Protein AF-A0A973YNR1-F1 (afdb_monomer_lite)

pLDDT: mean 83.26, std 12.43, range [50.66, 95.62]

Sequence (81 aa):
EVVAAEAAPLDGQAVRLAVHHFGNPAEAESLAARLAAALPACPPAQISSLPAVLAAHAGLGVLAVIVGKRPGPAGPAGLST

Secondary structure (DSSP, 8-state):
-HHHHHTPPPTTEEEEEEEEESS-HHHHHHHHHHHHHH-TTSPPPEEEEPPHHHHHHH-TT-EEEEEEEEEPPPP------

Radius of gyration: 16.13 Å; chains: 1; bounding box: 35×27×51 Å

Structure (mmCIF, N/CA/C/O backbone):
data_AF-A0A973YNR1-F1
#
_entry.id   AF-A0A973YNR1-F1
#
loop_
_atom_site.group_PDB
_atom_site.id
_atom_site.type_symbol
_atom_site.label_atom_id
_atom_site.label_alt_id
_atom_site.label_comp_id
_atom_site.label_asym_id
_atom_site.label_entity_id
_atom_site.label_seq_id
_atom_site.pdbx_PDB_ins_code
_atom_site.Cartn_x
_atom_site.Cartn_y
_atom_site.Cartn_z
_atom_site.occupancy
_atom_site.B_iso_or_equiv
_atom_site.auth_seq_id
_atom_site.auth_comp_id
_atom_site.auth_asym_id
_atom_site.auth_atom_id
_atom_site.pdbx_PDB_model_num
ATOM 1 N N . GLU A 1 1 ? -5.257 -8.040 3.309 1.00 60.53 1 GLU A N 1
ATOM 2 C CA . GLU A 1 1 ? -3.774 -8.081 3.271 1.00 60.53 1 GLU A CA 1
ATOM 3 C C . GLU A 1 1 ? -3.222 -7.911 4.686 1.00 60.53 1 GLU A C 1
ATOM 5 O O . GLU A 1 1 ? -3.884 -7.255 5.483 1.00 60.53 1 GLU A O 1
ATOM 10 N N . VAL A 1 2 ? -2.047 -8.475 5.007 1.00 73.88 2 VAL A N 1
ATOM 11 C CA . VAL A 1 2 ? -1.409 -8.377 6.346 1.00 73.88 2 VAL A CA 1
ATOM 12 C C . VAL A 1 2 ? -1.264 -6.921 6.803 1.00 73.88 2 VAL A C 1
ATOM 14 O O . VAL A 1 2 ? -1.542 -6.600 7.952 1.00 73.88 2 VAL A O 1
ATOM 17 N N . VAL A 1 3 ? -0.943 -6.017 5.873 1.00 79.06 3 VAL A N 1
ATOM 18 C CA . VAL A 1 3 ? -0.853 -4.571 6.129 1.00 79.06 3 VAL A CA 1
ATOM 19 C C . VAL A 1 3 ? -2.158 -3.997 6.680 1.00 79.06 3 VAL A C 1
ATOM 21 O O . VAL A 1 3 ? -2.116 -3.183 7.591 1.00 79.06 3 VAL A O 1
ATOM 24 N N . ALA A 1 4 ? -3.316 -4.414 6.161 1.00 76.56 4 ALA A N 1
ATOM 25 C CA . ALA A 1 4 ? -4.604 -3.890 6.612 1.00 76.56 4 ALA A CA 1
ATOM 26 C C . ALA A 1 4 ? -4.939 -4.339 8.041 1.00 76.56 4 ALA A C 1
ATOM 28 O O . ALA A 1 4 ? -5.508 -3.566 8.804 1.00 76.56 4 ALA A O 1
ATOM 29 N N . ALA A 1 5 ? -4.542 -5.558 8.415 1.00 76.06 5 ALA A N 1
ATOM 30 C CA . ALA A 1 5 ? -4.685 -6.041 9.784 1.00 76.06 5 ALA A CA 1
ATOM 31 C C . ALA A 1 5 ? -3.766 -5.266 10.743 1.00 76.06 5 ALA A C 1
ATOM 33 O O . ALA A 1 5 ? -4.209 -4.811 11.792 1.00 76.06 5 ALA A O 1
ATOM 34 N N . GLU A 1 6 ? -2.511 -5.037 10.350 1.00 78.50 6 GLU A N 1
ATOM 35 C CA . GLU A 1 6 ? -1.557 -4.253 11.140 1.00 78.50 6 GLU A CA 1
ATOM 36 C C . GLU A 1 6 ? -1.947 -2.777 11.249 1.00 78.50 6 GLU A C 1
ATOM 38 O O . GLU A 1 6 ? -1.738 -2.155 12.287 1.00 78.50 6 GLU A O 1
ATOM 43 N N . ALA A 1 7 ? -2.510 -2.195 10.196 1.00 78.31 7 ALA A N 1
ATOM 44 C CA . ALA A 1 7 ? -2.875 -0.785 10.135 1.00 78.31 7 ALA A CA 1
ATOM 45 C C . ALA A 1 7 ? -4.293 -0.489 10.644 1.00 78.31 7 ALA A C 1
ATOM 47 O O . ALA A 1 7 ? -4.696 0.674 10.634 1.00 78.31 7 ALA A O 1
ATOM 48 N N . ALA A 1 8 ? -5.035 -1.504 11.097 1.00 79.00 8 ALA A N 1
ATOM 49 C CA . ALA A 1 8 ? -6.336 -1.307 11.717 1.00 79.00 8 ALA A CA 1
ATOM 50 C C . ALA A 1 8 ? -6.187 -0.341 12.912 1.00 79.00 8 ALA A C 1
ATOM 52 O O . ALA A 1 8 ? -5.414 -0.623 13.837 1.00 79.00 8 ALA A O 1
ATOM 53 N N . PRO A 1 9 ? -6.857 0.826 12.889 1.00 68.38 9 PRO A N 1
ATOM 54 C CA . PRO A 1 9 ? -6.744 1.785 13.973 1.00 68.38 9 PRO A CA 1
ATOM 55 C C . PRO A 1 9 ? -7.341 1.190 15.249 1.00 68.38 9 PRO A C 1
ATOM 57 O O . PRO A 1 9 ? -8.488 0.749 15.268 1.00 68.38 9 PRO A O 1
ATOM 60 N N . LEU A 1 10 ? -6.536 1.178 16.308 1.00 72.62 10 LEU A N 1
ATOM 61 C CA . LEU A 1 10 ? -7.005 0.964 17.673 1.00 72.62 10 LEU A CA 1
ATOM 62 C C . LEU A 1 10 ? -7.522 2.298 18.220 1.00 72.62 10 LEU A C 1
ATOM 64 O O . LEU A 1 10 ? -7.028 3.361 17.824 1.00 72.62 10 LEU A O 1
ATOM 68 N N . ASP A 1 11 ? -8.486 2.251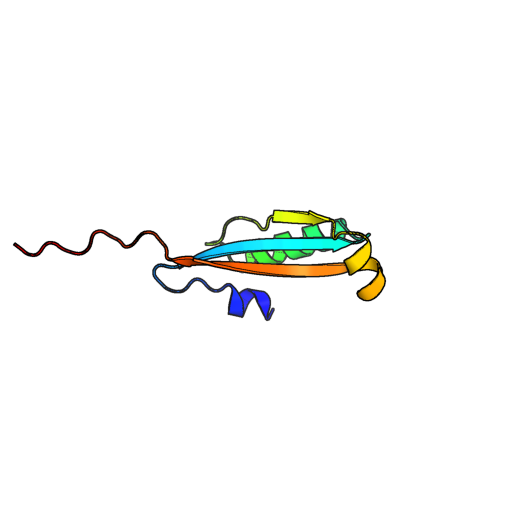 19.138 1.00 75.94 11 ASP A N 1
ATOM 69 C CA . ASP A 1 11 ? -9.039 3.455 19.758 1.00 75.94 11 ASP A CA 1
ATOM 70 C C . ASP A 1 11 ? -7.927 4.349 20.325 1.00 75.94 11 ASP A C 1
ATOM 72 O O . ASP A 1 11 ? -7.022 3.902 21.035 1.00 75.94 11 ASP A O 1
ATOM 76 N N . GLY A 1 12 ? -7.966 5.633 19.961 1.00 73.50 12 GLY A N 1
ATOM 77 C CA . GLY A 1 12 ? -6.955 6.600 20.382 1.00 73.50 12 GLY A CA 1
ATOM 78 C C . GLY A 1 12 ? -5.580 6.426 19.724 1.00 73.50 12 GLY A C 1
ATOM 79 O O . GLY A 1 12 ? -4.600 6.907 20.284 1.00 73.50 12 GLY A O 1
ATOM 80 N N . GLN A 1 13 ? -5.462 5.773 18.560 1.00 82.38 13 GLN A N 1
ATOM 81 C CA . GLN A 1 13 ? -4.226 5.710 17.763 1.00 82.38 13 GLN A C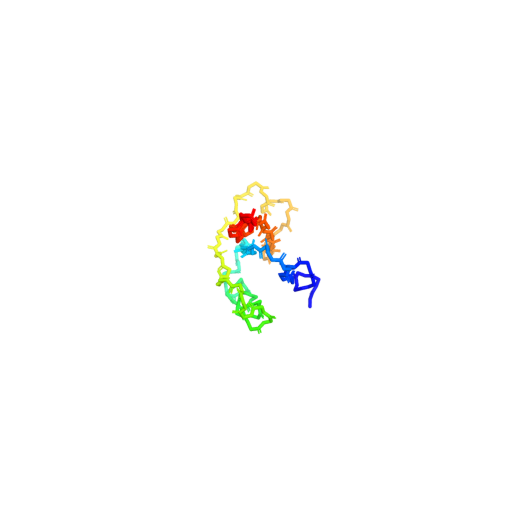A 1
ATOM 82 C C . GLN A 1 13 ? -4.441 6.264 16.348 1.00 82.38 13 GLN A C 1
ATOM 84 O O . GLN A 1 13 ? -5.339 5.853 15.619 1.00 82.38 13 GLN A O 1
ATOM 89 N N . ALA A 1 14 ? -3.570 7.179 15.928 1.00 85.50 14 ALA A N 1
ATOM 90 C CA . ALA A 1 14 ? -3.485 7.651 14.556 1.00 85.50 14 ALA A CA 1
ATOM 91 C C . A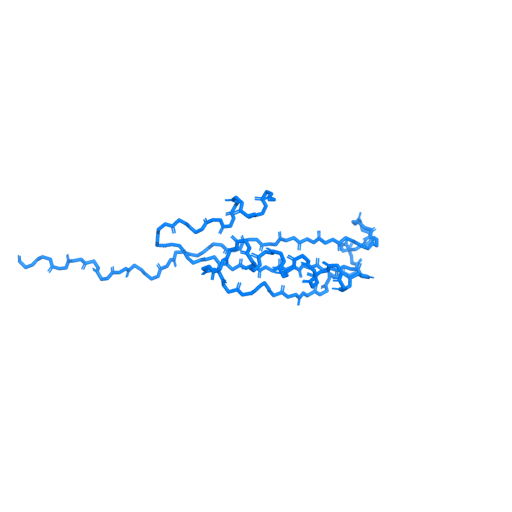LA A 1 14 ? -2.505 6.780 13.758 1.00 85.50 14 ALA A C 1
ATOM 93 O O . ALA A 1 14 ? -1.342 6.624 14.136 1.00 85.50 14 ALA A O 1
ATOM 94 N N . VAL A 1 15 ? -2.960 6.266 12.617 1.00 90.75 15 VAL A N 1
ATOM 95 C CA . VAL A 1 15 ? -2.138 5.462 11.702 1.00 90.75 15 VAL A CA 1
ATOM 96 C C . VAL A 1 15 ? -1.727 6.299 10.483 1.00 90.75 15 VAL A C 1
ATOM 98 O O . VAL A 1 15 ? -2.466 7.173 10.014 1.00 90.75 15 VAL A O 1
ATOM 101 N N . ARG A 1 16 ? -0.503 6.086 9.998 1.00 91.81 16 ARG A N 1
ATOM 102 C CA . ARG A 1 16 ? 0.067 6.662 8.773 1.00 91.81 16 ARG A CA 1
ATOM 103 C C . ARG A 1 16 ? 0.736 5.560 7.965 1.00 91.81 16 ARG A C 1
ATOM 105 O O . ARG A 1 16 ? 1.407 4.704 8.534 1.00 91.81 16 ARG A O 1
ATOM 112 N N . LEU A 1 17 ? 0.569 5.614 6.650 1.00 93.88 17 LEU A N 1
ATOM 113 C CA . LEU A 1 17 ? 1.126 4.634 5.728 1.00 93.88 17 LEU A CA 1
ATOM 114 C C . LEU A 1 17 ? 2.111 5.301 4.772 1.00 93.88 17 LEU A C 1
ATOM 116 O O . LEU A 1 17 ? 1.875 6.422 4.316 1.00 93.88 17 LEU A O 1
ATOM 120 N N . ALA A 1 18 ? 3.180 4.585 4.439 1.00 94.75 18 ALA A N 1
ATOM 121 C CA . ALA A 1 18 ? 4.042 4.907 3.311 1.00 94.75 18 ALA A CA 1
ATOM 122 C C . ALA A 1 18 ? 4.252 3.661 2.444 1.00 94.75 18 ALA A C 1
ATOM 124 O O . ALA A 1 18 ? 4.465 2.572 2.973 1.00 94.75 18 ALA A O 1
ATOM 125 N N . VAL A 1 19 ? 4.175 3.825 1.125 1.00 95.44 19 VAL A N 1
ATOM 126 C CA . VAL A 1 19 ? 4.478 2.802 0.123 1.00 95.44 19 VAL A CA 1
ATOM 127 C C . VAL A 1 19 ? 5.753 3.222 -0.585 1.00 95.44 19 VAL A C 1
ATOM 129 O O . VAL A 1 19 ? 5.785 4.245 -1.266 1.00 95.44 19 VAL A O 1
ATOM 132 N N . HIS A 1 20 ? 6.815 2.445 -0.426 1.00 93.94 20 HIS A N 1
ATOM 133 C CA . HIS A 1 20 ? 8.046 2.673 -1.160 1.00 93.94 20 HIS A CA 1
ATOM 134 C C . HIS A 1 20 ? 8.150 1.706 -2.335 1.00 93.94 20 HIS A C 1
ATOM 136 O O . HIS A 1 20 ? 7.842 0.525 -2.185 1.00 93.94 20 HIS A O 1
ATOM 142 N N . HIS A 1 21 ? 8.605 2.187 -3.488 1.00 92.81 21 HIS A N 1
ATOM 143 C CA . HIS A 1 21 ? 8.731 1.376 -4.698 1.00 92.81 21 HIS A CA 1
ATOM 144 C C . HIS A 1 21 ? 10.105 1.512 -5.342 1.00 92.81 21 HIS A C 1
ATOM 146 O O . HIS A 1 21 ? 10.788 2.519 -5.172 1.00 92.81 21 HIS A O 1
ATOM 152 N N . PHE A 1 22 ? 10.499 0.524 -6.144 1.00 92.19 22 PHE A N 1
ATOM 153 C CA . PHE A 1 22 ? 11.657 0.658 -7.023 1.00 92.19 22 PHE A CA 1
ATOM 154 C C . PHE A 1 22 ? 11.350 0.138 -8.424 1.00 92.19 22 PHE A C 1
ATOM 156 O O . PHE A 1 22 ? 11.029 -1.034 -8.609 1.00 92.19 22 PHE A O 1
ATOM 163 N N . GLY A 1 23 ? 11.428 1.018 -9.423 1.00 87.12 23 GLY A N 1
ATOM 164 C CA . GLY A 1 23 ? 11.191 0.665 -10.828 1.00 87.12 23 GLY A CA 1
ATOM 165 C C . GLY A 1 23 ? 9.740 0.320 -11.195 1.00 87.12 23 GLY A C 1
ATOM 166 O O . GLY A 1 23 ? 9.487 0.030 -12.357 1.00 87.12 23 GLY A O 1
ATOM 167 N N . ASN A 1 24 ? 8.790 0.370 -10.250 1.00 88.75 24 ASN A N 1
ATOM 168 C CA . ASN A 1 24 ? 7.377 0.071 -10.507 1.00 88.75 24 ASN A CA 1
ATOM 169 C C . ASN A 1 24 ? 6.412 1.047 -9.790 1.00 88.75 24 ASN A C 1
ATOM 171 O O . ASN A 1 24 ? 5.793 0.680 -8.791 1.00 88.75 24 ASN A O 1
ATOM 175 N N . PRO A 1 25 ? 6.311 2.310 -10.252 1.00 90.38 25 PRO A N 1
ATOM 176 C CA . PRO A 1 25 ? 5.429 3.309 -9.640 1.00 90.38 25 PRO A CA 1
ATOM 177 C C . PRO A 1 25 ? 3.938 2.974 -9.799 1.00 90.38 25 PRO A C 1
ATOM 179 O O . PRO A 1 25 ? 3.165 3.194 -8.873 1.00 90.38 25 PRO A O 1
ATOM 182 N N . ALA A 1 26 ? 3.534 2.381 -10.927 1.00 93.56 26 ALA A N 1
ATOM 183 C CA . ALA A 1 26 ? 2.132 2.055 -11.193 1.00 93.56 26 ALA A CA 1
ATOM 184 C C . ALA A 1 26 ? 1.575 1.019 -10.202 1.00 93.56 26 ALA A C 1
ATOM 186 O O . ALA A 1 26 ? 0.469 1.175 -9.685 1.00 93.56 26 ALA A O 1
ATOM 187 N N . GLU A 1 27 ? 2.353 -0.019 -9.878 1.00 92.88 27 GLU A N 1
ATOM 188 C CA . GLU A 1 27 ? 1.936 -0.990 -8.861 1.00 92.88 27 GLU A CA 1
ATOM 189 C C . GLU A 1 27 ? 1.912 -0.363 -7.457 1.00 92.88 27 GLU A C 1
ATOM 191 O O . GLU A 1 27 ? 1.062 -0.713 -6.640 1.00 92.88 27 GLU A O 1
ATOM 196 N N . ALA A 1 28 ? 2.787 0.611 -7.180 1.00 94.31 28 ALA A N 1
ATOM 197 C CA . ALA A 1 28 ? 2.781 1.349 -5.917 1.00 94.31 28 ALA A CA 1
ATOM 198 C C . ALA A 1 28 ? 1.492 2.167 -5.737 1.00 94.31 28 ALA A C 1
ATOM 200 O O . ALA A 1 28 ? 0.889 2.144 -4.664 1.00 94.31 28 ALA A O 1
ATOM 201 N N . GLU A 1 29 ? 1.044 2.843 -6.797 1.00 95.56 29 GLU A N 1
ATOM 202 C CA . GLU A 1 29 ? -0.225 3.579 -6.828 1.00 95.56 29 GLU A CA 1
ATOM 203 C C . GLU A 1 29 ? -1.427 2.641 -6.681 1.00 95.56 29 GLU A C 1
ATOM 205 O O . GLU A 1 29 ? -2.319 2.900 -5.871 1.00 95.56 29 GLU A O 1
ATOM 210 N N . SER A 1 30 ? -1.423 1.511 -7.397 1.00 95.31 30 SER A N 1
ATOM 211 C CA . SER A 1 30 ? -2.452 0.470 -7.279 1.00 95.31 30 SER A CA 1
ATOM 212 C C . SER A 1 30 ? -2.559 -0.051 -5.842 1.00 95.31 30 SER A C 1
ATOM 214 O O . SER A 1 30 ? -3.649 -0.094 -5.264 1.00 95.31 30 SER A O 1
ATOM 216 N N . LEU A 1 31 ? -1.425 -0.378 -5.216 1.00 94.06 31 LEU A N 1
ATOM 217 C CA . LEU A 1 31 ? -1.377 -0.820 -3.825 1.00 94.06 31 LEU A CA 1
ATOM 218 C C . LEU A 1 31 ? -1.866 0.269 -2.861 1.00 94.06 31 LEU A C 1
ATOM 220 O O . LEU A 1 31 ? -2.659 -0.020 -1.966 1.00 94.06 31 LEU A O 1
ATOM 224 N N . ALA A 1 32 ? -1.446 1.522 -3.050 1.00 94.50 32 ALA A N 1
ATOM 225 C CA . ALA A 1 32 ? -1.906 2.642 -2.234 1.00 94.50 32 ALA A CA 1
ATOM 226 C C . ALA A 1 32 ? -3.429 2.840 -2.335 1.00 94.50 32 ALA A C 1
ATOM 228 O O . ALA A 1 32 ? -4.082 3.062 -1.314 1.00 94.50 32 ALA A O 1
ATOM 229 N N . ALA A 1 33 ? -4.011 2.690 -3.529 1.00 95.00 33 ALA A N 1
ATOM 230 C CA . ALA A 1 33 ? -5.455 2.762 -3.738 1.00 95.00 33 ALA A CA 1
ATOM 231 C C . ALA A 1 33 ? -6.201 1.622 -3.024 1.00 95.00 33 ALA A C 1
ATOM 233 O O . ALA A 1 33 ? -7.204 1.870 -2.350 1.00 95.00 33 ALA A O 1
ATOM 234 N N . ARG A 1 34 ? -5.689 0.382 -3.095 1.00 94.62 34 ARG A N 1
ATOM 235 C CA . ARG A 1 34 ? -6.257 -0.757 -2.348 1.00 94.62 34 ARG A CA 1
ATOM 236 C C . ARG A 1 34 ? -6.211 -0.526 -0.837 1.00 94.62 34 ARG A C 1
ATOM 238 O O . ARG A 1 34 ? -7.194 -0.797 -0.150 1.00 94.62 34 ARG A O 1
ATOM 245 N N . LEU A 1 35 ? -5.104 0.010 -0.321 1.00 92.94 35 LEU A N 1
ATOM 246 C CA . LEU A 1 35 ? -4.959 0.332 1.102 1.00 92.94 35 LEU A CA 1
ATOM 247 C C . LEU A 1 35 ? -5.909 1.452 1.539 1.00 92.94 35 LEU A C 1
ATOM 249 O O . LEU A 1 35 ? -6.525 1.330 2.593 1.00 92.94 35 LEU A O 1
ATOM 253 N N . ALA A 1 36 ? -6.081 2.499 0.729 1.00 92.25 36 ALA A N 1
ATOM 254 C CA . ALA A 1 36 ? -7.031 3.574 1.010 1.00 92.25 36 ALA A CA 1
ATOM 255 C C . ALA A 1 36 ? -8.482 3.064 1.057 1.00 92.25 36 ALA A C 1
ATOM 257 O O . ALA A 1 36 ? -9.244 3.455 1.938 1.00 92.25 36 ALA A O 1
ATOM 258 N N . ALA A 1 37 ? -8.851 2.146 0.157 1.00 92.56 37 ALA A N 1
ATOM 259 C CA . ALA A 1 37 ? -10.168 1.512 0.165 1.00 92.56 37 ALA A CA 1
ATOM 260 C C . ALA A 1 37 ? -10.376 0.602 1.390 1.00 92.56 37 ALA A C 1
ATOM 262 O O . ALA A 1 37 ? -11.463 0.572 1.963 1.00 92.56 37 ALA A O 1
ATOM 263 N N . ALA A 1 38 ? -9.337 -0.128 1.809 1.00 90.56 38 ALA A N 1
ATOM 264 C CA . ALA A 1 38 ? -9.398 -1.016 2.968 1.00 90.56 38 ALA A CA 1
ATOM 265 C C . ALA A 1 38 ? -9.370 -0.269 4.316 1.00 90.56 38 ALA A C 1
ATOM 267 O O . ALA A 1 38 ? -9.866 -0.790 5.313 1.00 90.56 38 ALA A O 1
ATOM 268 N N . LEU A 1 39 ? -8.777 0.928 4.362 1.00 89.06 39 LEU A N 1
ATOM 269 C CA . LEU A 1 39 ? -8.534 1.702 5.583 1.00 89.06 39 LEU A CA 1
ATOM 270 C C . LEU A 1 39 ? -9.015 3.155 5.424 1.00 89.06 39 LEU A C 1
ATOM 272 O O . LEU A 1 39 ? -8.206 4.082 5.493 1.00 89.06 39 LEU A O 1
ATOM 276 N N . PRO A 1 40 ? -10.329 3.392 5.269 1.00 87.81 40 PRO A N 1
ATOM 277 C CA . PRO A 1 40 ? -10.867 4.726 4.979 1.00 87.81 40 PRO A CA 1
ATOM 278 C C . PRO A 1 40 ? -10.654 5.743 6.113 1.00 87.81 40 PRO A C 1
ATOM 280 O O . PRO A 1 40 ? -10.705 6.947 5.883 1.00 87.81 40 PRO A O 1
ATOM 283 N N . ALA A 1 41 ? -10.407 5.276 7.342 1.00 86.25 41 ALA A N 1
ATOM 284 C CA . ALA A 1 41 ? -10.098 6.127 8.494 1.00 86.25 41 ALA A CA 1
ATOM 285 C C . ALA A 1 41 ? -8.633 6.612 8.520 1.00 86.25 41 ALA A C 1
ATOM 287 O O . ALA A 1 41 ?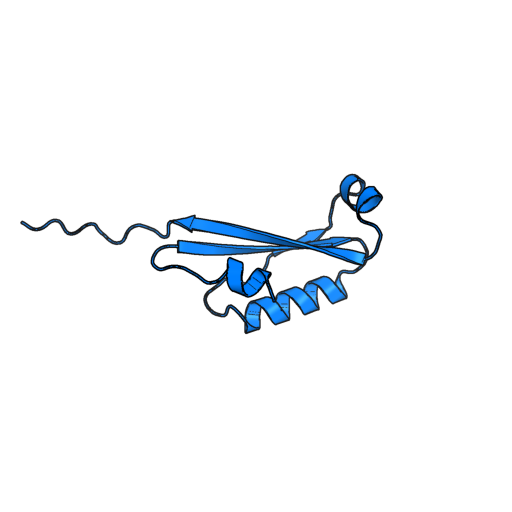 -8.282 7.499 9.300 1.00 86.25 41 ALA A O 1
ATOM 288 N N . CYS A 1 42 ? -7.765 6.024 7.694 1.00 88.00 42 CYS A N 1
ATOM 289 C CA . CYS A 1 42 ? -6.372 6.429 7.563 1.00 88.00 42 CYS A CA 1
ATOM 290 C C . CYS A 1 42 ? -6.231 7.436 6.415 1.00 88.00 42 CYS A C 1
ATOM 292 O O . CYS A 1 42 ? -6.913 7.314 5.399 1.00 88.00 42 CYS A O 1
ATOM 294 N N . PRO A 1 43 ? -5.321 8.419 6.517 1.00 89.81 43 PRO A N 1
ATOM 295 C CA . PRO A 1 43 ? -4.991 9.234 5.359 1.00 89.81 43 PRO A CA 1
ATOM 296 C C . PRO A 1 43 ? -4.339 8.372 4.263 1.00 89.81 43 PRO A C 1
ATOM 298 O O . PRO A 1 43 ? -3.720 7.350 4.583 1.00 89.81 43 PRO A O 1
ATOM 301 N N . PRO A 1 44 ? -4.418 8.805 2.990 1.00 89.94 44 PRO A N 1
ATOM 302 C CA . PRO A 1 44 ? -3.779 8.113 1.878 1.00 89.94 44 PRO A CA 1
ATOM 303 C C . PRO A 1 44 ? -2.292 7.856 2.133 1.00 89.94 44 PRO A C 1
ATOM 305 O O . PRO A 1 44 ? -1.598 8.683 2.734 1.00 89.94 44 PRO A O 1
ATOM 308 N N . ALA A 1 45 ? -1.802 6.708 1.666 1.00 94.50 45 ALA A N 1
ATOM 309 C CA . ALA A 1 45 ? -0.405 6.343 1.840 1.00 94.50 45 ALA A CA 1
ATOM 310 C C . ALA A 1 45 ? 0.518 7.286 1.055 1.00 94.50 45 ALA A C 1
ATOM 312 O O . ALA A 1 45 ? 0.250 7.627 -0.096 1.00 94.50 45 ALA A O 1
ATOM 313 N N . GLN A 1 46 ? 1.630 7.682 1.671 1.00 95.25 46 GLN A N 1
ATOM 314 C CA . GLN A 1 46 ? 2.667 8.452 0.991 1.00 95.25 46 GLN A CA 1
ATOM 315 C C . GLN A 1 46 ? 3.476 7.532 0.083 1.00 95.25 46 GLN A C 1
ATOM 317 O O . GLN A 1 46 ? 4.017 6.535 0.553 1.00 95.25 46 GLN A O 1
ATOM 322 N N . ILE A 1 47 ? 3.582 7.867 -1.200 1.00 95.62 47 ILE A N 1
ATOM 323 C CA . ILE A 1 47 ? 4.373 7.086 -2.152 1.00 95.62 47 ILE A CA 1
ATOM 324 C C . ILE A 1 47 ? 5.760 7.713 -2.282 1.00 95.62 47 ILE A C 1
ATOM 326 O O . ILE A 1 47 ? 5.880 8.924 -2.468 1.00 95.62 47 ILE A O 1
ATOM 330 N N . SER A 1 48 ? 6.811 6.904 -2.182 1.00 93.75 48 SER A N 1
ATOM 331 C CA . SER A 1 48 ? 8.183 7.366 -2.402 1.00 93.75 48 SER A CA 1
ATOM 332 C C . SER A 1 48 ? 9.048 6.302 -3.082 1.00 93.75 48 SER A C 1
ATOM 334 O O . SER A 1 48 ? 8.725 5.115 -3.094 1.00 93.75 48 SER A O 1
ATOM 336 N N . SER A 1 49 ? 10.159 6.724 -3.684 1.00 89.81 49 SER A N 1
ATOM 337 C CA . SER A 1 49 ? 11.109 5.794 -4.298 1.00 89.81 49 SER A CA 1
ATOM 338 C C . SER A 1 49 ? 12.077 5.231 -3.254 1.00 89.81 49 SER A C 1
ATOM 340 O O . SER A 1 49 ? 12.565 5.962 -2.388 1.00 89.81 49 SER A O 1
ATOM 342 N N . LEU A 1 50 ? 12.401 3.941 -3.355 1.00 86.62 50 LEU A N 1
ATOM 343 C CA . LEU A 1 50 ? 13.441 3.308 -2.546 1.00 86.62 50 LEU A CA 1
ATOM 344 C C . LEU A 1 50 ? 14.838 3.780 -2.982 1.00 86.62 50 LEU A C 1
ATOM 346 O O . LEU A 1 50 ? 15.141 3.805 -4.179 1.00 86.62 50 LEU A O 1
ATOM 350 N N . PRO A 1 51 ? 15.741 4.070 -2.028 1.00 81.81 51 PRO A N 1
ATOM 351 C CA . PRO A 1 51 ? 17.150 4.280 -2.327 1.00 81.81 51 PRO A CA 1
ATOM 352 C C . PRO A 1 51 ? 17.769 3.075 -3.046 1.00 81.81 51 PRO A C 1
ATOM 354 O O . PRO A 1 51 ? 17.485 1.921 -2.711 1.00 81.81 51 PRO A O 1
ATOM 357 N N . ALA A 1 52 ? 18.692 3.349 -3.972 1.00 79.88 52 ALA A N 1
ATOM 358 C CA . ALA A 1 52 ? 19.325 2.340 -4.826 1.00 79.88 52 ALA A CA 1
ATOM 359 C C . ALA A 1 52 ? 19.986 1.182 -4.050 1.00 79.88 52 ALA A C 1
ATOM 361 O O . ALA A 1 52 ? 20.004 0.052 -4.527 1.00 79.88 52 ALA A O 1
ATOM 362 N N . VAL A 1 53 ? 20.485 1.432 -2.834 1.00 86.44 53 VAL A N 1
ATOM 363 C CA . VAL A 1 53 ? 21.124 0.401 -1.997 1.00 86.44 53 VAL A CA 1
ATOM 364 C C . VAL A 1 53 ? 20.124 -0.664 -1.536 1.00 86.44 53 VAL A C 1
ATOM 366 O O . VAL A 1 53 ? 20.434 -1.852 -1.575 1.00 86.44 53 VAL A O 1
ATOM 369 N N . LEU A 1 54 ? 18.914 -0.264 -1.133 1.00 77.31 54 LEU A N 1
ATOM 370 C CA . LEU A 1 54 ? 17.866 -1.210 -0.732 1.00 77.31 54 LEU A CA 1
ATOM 371 C C . LEU A 1 54 ? 17.329 -1.967 -1.945 1.00 77.31 54 LEU A C 1
ATOM 373 O O . LEU A 1 54 ? 17.125 -3.177 -1.890 1.00 77.31 54 LEU A O 1
ATOM 377 N N . ALA A 1 55 ? 17.178 -1.263 -3.062 1.00 76.62 55 ALA A N 1
ATOM 378 C CA . ALA A 1 55 ? 16.761 -1.852 -4.320 1.00 76.62 55 ALA A CA 1
ATOM 379 C C . ALA A 1 55 ? 17.743 -2.900 -4.863 1.00 76.62 55 ALA A C 1
ATOM 381 O O . ALA A 1 55 ? 17.310 -3.918 -5.393 1.00 76.62 55 ALA A O 1
ATOM 382 N N . ALA A 1 56 ? 19.052 -2.692 -4.695 1.00 82.25 56 ALA A N 1
ATOM 383 C CA . ALA A 1 56 ? 20.066 -3.656 -5.116 1.00 82.25 56 ALA A CA 1
ATOM 384 C C . ALA A 1 56 ? 19.926 -5.014 -4.405 1.00 82.25 56 ALA A C 1
ATOM 386 O O . ALA A 1 56 ? 20.240 -6.044 -4.993 1.00 82.25 56 ALA A O 1
ATOM 387 N N . HIS A 1 57 ? 19.434 -5.018 -3.163 1.00 85.12 57 HIS A N 1
ATOM 388 C CA . HIS A 1 57 ? 19.261 -6.236 -2.370 1.00 85.12 57 HIS A CA 1
ATOM 389 C C . HIS A 1 57 ? 17.858 -6.838 -2.506 1.00 85.12 57 HIS A C 1
ATOM 391 O O . HIS A 1 57 ? 17.714 -8.056 -2.482 1.00 85.12 57 HIS A O 1
ATOM 397 N N . ALA A 1 58 ? 16.826 -6.003 -2.644 1.00 85.31 58 ALA A N 1
ATOM 398 C CA . ALA A 1 58 ? 15.439 -6.456 -2.749 1.00 85.31 58 ALA A CA 1
ATOM 399 C C . ALA A 1 58 ? 15.001 -6.791 -4.187 1.00 85.31 58 ALA A C 1
ATOM 401 O O . ALA A 1 58 ? 14.070 -7.569 -4.377 1.00 85.31 58 ALA A O 1
ATOM 402 N N . GLY A 1 59 ? 15.673 -6.225 -5.191 1.00 81.94 59 GLY A N 1
ATOM 403 C CA . GLY A 1 59 ? 15.381 -6.430 -6.606 1.00 81.94 59 GLY A CA 1
ATOM 404 C C . GLY A 1 59 ? 14.457 -5.375 -7.227 1.00 81.94 59 GLY A C 1
ATOM 405 O O . GLY A 1 59 ? 13.818 -4.563 -6.553 1.00 81.94 59 GLY A O 1
ATOM 406 N N . LEU A 1 60 ? 14.408 -5.384 -8.562 1.00 83.56 60 LEU A N 1
ATOM 407 C CA . LEU A 1 60 ? 13.513 -4.540 -9.359 1.00 83.56 60 LEU A CA 1
ATOM 408 C C . LEU A 1 60 ? 12.047 -4.930 -9.132 1.00 83.56 60 LEU A C 1
ATOM 410 O O . LEU A 1 60 ? 11.716 -6.112 -9.101 1.00 83.56 60 LEU A O 1
ATOM 414 N N . GLY A 1 61 ? 11.165 -3.934 -9.025 1.00 84.25 61 GLY A N 1
ATOM 415 C CA . GLY A 1 61 ? 9.728 -4.149 -8.850 1.00 84.25 61 GLY A CA 1
ATOM 416 C C . GLY A 1 61 ? 9.282 -4.370 -7.404 1.00 84.25 61 GLY A C 1
ATOM 417 O O . GLY A 1 61 ? 8.101 -4.619 -7.177 1.00 84.25 61 GLY A O 1
ATOM 418 N N . VAL A 1 62 ? 10.189 -4.256 -6.428 1.00 90.75 62 VAL A N 1
ATOM 419 C CA . VAL A 1 62 ? 9.838 -4.339 -5.006 1.00 90.75 62 VAL A CA 1
ATOM 420 C C . VAL A 1 62 ? 8.891 -3.210 -4.590 1.00 90.75 62 VAL A C 1
ATOM 422 O O . VAL A 1 62 ? 9.039 -2.056 -5.010 1.00 90.75 62 VAL A O 1
ATOM 425 N N . LEU A 1 63 ? 7.961 -3.559 -3.700 1.00 91.44 63 LEU A N 1
ATOM 426 C CA . LEU A 1 63 ? 7.127 -2.638 -2.940 1.00 91.44 63 LEU A CA 1
ATOM 427 C C . LEU A 1 63 ? 7.310 -2.908 -1.447 1.00 91.44 63 LEU A C 1
ATOM 429 O O . LEU A 1 63 ? 7.270 -4.056 -1.009 1.00 91.44 63 LEU A O 1
ATOM 433 N N . ALA A 1 64 ? 7.486 -1.852 -0.663 1.00 91.00 64 ALA A N 1
ATOM 434 C CA . ALA A 1 64 ? 7.562 -1.920 0.789 1.00 91.00 64 ALA A CA 1
ATOM 435 C C . ALA A 1 64 ? 6.468 -1.044 1.395 1.00 91.00 64 ALA A C 1
ATOM 437 O O . ALA A 1 64 ? 6.304 0.101 0.980 1.00 91.00 64 ALA A O 1
ATOM 438 N N . VAL A 1 65 ? 5.740 -1.558 2.387 1.00 92.75 65 VAL A N 1
ATOM 439 C CA . VAL A 1 65 ? 4.731 -0.776 3.110 1.00 92.75 65 VAL A CA 1
ATOM 440 C C . VAL A 1 65 ? 5.173 -0.564 4.546 1.00 92.75 65 VAL A C 1
ATOM 442 O O . VAL A 1 65 ? 5.504 -1.515 5.251 1.00 92.75 65 VAL A O 1
ATOM 445 N N . ILE A 1 66 ? 5.163 0.691 4.978 1.00 93.88 66 ILE A N 1
ATOM 446 C CA . ILE A 1 66 ? 5.512 1.111 6.328 1.00 93.88 66 ILE A CA 1
ATOM 447 C C . ILE A 1 66 ? 4.233 1.541 7.038 1.00 93.88 66 ILE A C 1
ATOM 449 O O . ILE A 1 66 ? 3.486 2.374 6.525 1.00 93.88 66 ILE A O 1
ATOM 453 N N . VAL A 1 67 ? 4.009 0.995 8.235 1.00 92.88 67 VAL A N 1
ATOM 454 C CA . VAL A 1 67 ? 2.880 1.342 9.105 1.00 92.88 67 VAL A CA 1
ATOM 455 C C . VAL A 1 67 ? 3.407 2.120 10.306 1.00 92.88 67 VAL A C 1
ATOM 457 O O . VAL A 1 67 ? 4.016 1.560 11.214 1.00 92.88 67 VAL A O 1
ATOM 460 N N . GLY A 1 68 ? 3.182 3.430 10.312 1.00 90.94 68 GLY A N 1
ATOM 461 C CA . GLY A 1 68 ? 3.466 4.294 11.450 1.00 90.94 68 GLY A CA 1
ATOM 462 C C . GLY A 1 68 ? 2.236 4.423 12.339 1.00 90.94 68 GLY A C 1
ATOM 463 O O . GLY A 1 68 ? 1.194 4.885 11.880 1.00 90.94 68 GLY A O 1
ATOM 464 N N . LYS A 1 69 ? 2.357 4.060 13.616 1.00 90.06 69 LYS A N 1
ATOM 465 C CA . LYS A 1 69 ? 1.317 4.277 14.630 1.00 90.06 69 LYS A CA 1
ATOM 466 C C . LYS A 1 69 ? 1.780 5.366 15.585 1.00 90.06 69 LYS A C 1
ATOM 468 O O . LYS A 1 69 ? 2.924 5.355 16.038 1.00 90.06 69 LYS A O 1
ATOM 473 N N . ARG A 1 70 ? 0.905 6.317 15.880 1.00 84.81 70 ARG A N 1
ATOM 474 C CA . ARG A 1 70 ? 1.132 7.338 16.898 1.00 84.81 70 ARG A CA 1
ATOM 475 C C . ARG A 1 70 ? -0.079 7.370 17.819 1.00 84.81 70 ARG A C 1
ATOM 477 O O . ARG A 1 70 ? -1.193 7.350 17.297 1.00 84.81 70 ARG A O 1
ATOM 484 N N . PRO A 1 71 ? 0.106 7.521 19.140 1.00 78.31 71 PRO A N 1
ATOM 485 C CA . PRO A 1 71 ? -1.000 7.861 20.016 1.00 78.31 71 PRO A CA 1
ATOM 486 C C . PRO A 1 71 ? -1.752 9.065 19.450 1.00 78.31 71 PRO A C 1
ATOM 488 O O . PRO A 1 71 ? -1.156 10.092 19.114 1.00 78.31 71 PRO A O 1
ATOM 491 N N . GLY A 1 72 ? -3.059 8.908 19.280 1.00 70.00 72 GLY A N 1
ATOM 492 C CA . GLY A 1 72 ? -3.959 10.025 19.058 1.00 70.00 72 GLY A CA 1
ATOM 493 C C . GLY A 1 72 ? -3.835 11.000 20.229 1.00 70.00 72 GLY A C 1
ATOM 494 O O . GLY A 1 72 ? -3.395 10.603 21.313 1.00 7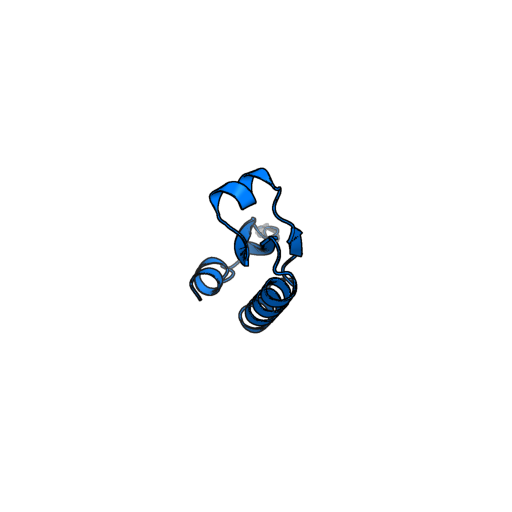0.00 72 GLY A O 1
ATOM 495 N N . PRO A 1 73 ? -4.170 12.285 20.034 1.00 62.78 73 PRO A N 1
ATOM 496 C CA . PRO A 1 73 ? -4.215 13.210 21.156 1.00 62.78 73 PRO A CA 1
ATOM 497 C C . PRO A 1 73 ? -5.113 12.591 22.229 1.00 62.78 73 PRO A C 1
ATOM 499 O O . PRO A 1 73 ? -6.253 12.226 21.935 1.00 62.78 73 PRO A O 1
ATOM 502 N N . ALA A 1 74 ? -4.579 12.409 23.440 1.00 58.66 74 ALA A N 1
ATOM 503 C CA . ALA A 1 74 ? -5.394 11.995 24.568 1.00 58.66 74 ALA A CA 1
ATOM 504 C C . ALA A 1 74 ? -6.558 12.989 24.648 1.00 58.66 74 ALA A C 1
ATOM 506 O O . ALA A 1 74 ? -6.328 14.195 24.779 1.00 58.66 74 ALA A O 1
ATOM 507 N N . GLY A 1 75 ? -7.795 12.505 24.489 1.00 55.62 75 GLY A N 1
ATOM 508 C CA . GLY A 1 75 ? -8.971 13.320 24.787 1.00 55.62 75 GLY A CA 1
ATOM 509 C C . GLY A 1 75 ? -8.819 13.893 26.200 1.00 55.62 75 GLY A C 1
ATOM 510 O O . GLY A 1 75 ? -8.140 13.261 27.016 1.00 55.62 75 GLY A O 1
ATOM 511 N N . PRO A 1 76 ? -9.366 15.088 26.491 1.00 52.84 76 PRO A N 1
ATOM 512 C CA . PRO A 1 76 ? -9.134 15.759 27.763 1.00 52.84 76 PRO A CA 1
ATOM 513 C C . PRO A 1 76 ? -9.446 14.787 28.897 1.00 52.84 76 PRO A C 1
ATOM 515 O O . PRO A 1 76 ? -10.589 14.360 29.060 1.00 52.84 76 PRO A O 1
ATOM 518 N N . ALA A 1 77 ? -8.401 14.387 29.626 1.00 56.62 77 ALA A N 1
ATOM 519 C CA . ALA A 1 77 ? -8.541 13.591 30.828 1.00 56.62 77 ALA A CA 1
ATOM 520 C C . ALA A 1 77 ? -9.537 14.331 31.719 1.00 56.62 77 ALA A C 1
ATOM 522 O O . ALA A 1 77 ? -9.326 15.505 32.030 1.00 56.62 77 ALA A O 1
ATOM 523 N N . GLY A 1 78 ? -10.657 13.677 32.029 1.00 50.66 78 GLY A N 1
ATOM 524 C CA . GLY A 1 78 ? -11.718 14.264 32.827 1.00 50.66 78 GLY A CA 1
ATOM 525 C C . GLY A 1 78 ? -11.147 14.814 34.127 1.00 50.66 78 GLY A C 1
ATOM 526 O O . GLY A 1 78 ? -10.766 14.050 35.011 1.00 50.66 78 GLY A O 1
ATOM 527 N N . LEU A 1 79 ? -11.098 16.141 34.244 1.00 53.34 79 LEU A N 1
ATOM 528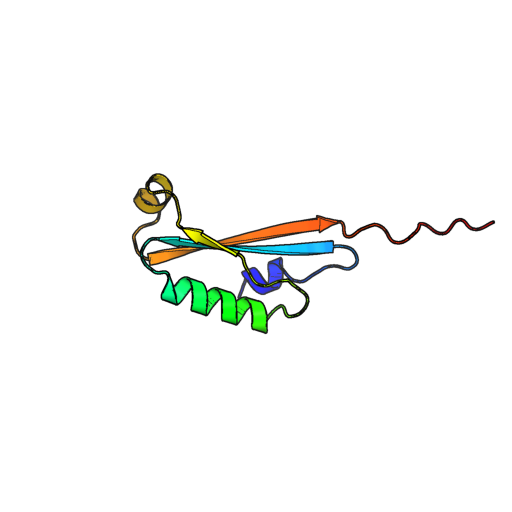 C CA . LEU A 1 79 ? -11.086 16.792 35.543 1.00 53.34 79 LEU A CA 1
ATOM 529 C C . LEU A 1 79 ? -12.489 16.607 36.124 1.00 53.34 79 LEU A C 1
ATOM 531 O O . LEU A 1 79 ? -13.384 17.414 35.884 1.00 53.34 79 LEU A O 1
ATOM 535 N N . SER A 1 80 ? -12.689 15.500 36.839 1.00 51.19 80 SER A N 1
ATOM 536 C CA . SER A 1 80 ? -13.768 15.414 37.819 1.00 51.19 80 SER A CA 1
ATOM 537 C C . SER A 1 80 ? -13.440 16.397 38.937 1.00 51.19 80 SER A C 1
ATOM 539 O O . SER A 1 80 ? -12.415 16.252 39.607 1.00 51.19 80 SER A O 1
ATOM 541 N N . THR A 1 81 ? -14.285 17.419 39.057 1.00 54.44 81 THR A N 1
ATOM 542 C CA . THR A 1 81 ? -14.323 18.321 40.210 1.00 54.44 81 THR A CA 1
ATOM 543 C C . THR A 1 81 ? -14.857 17.625 41.453 1.00 54.44 81 THR A C 1
ATOM 545 O O . THR A 1 81 ? -15.532 16.578 41.302 1.00 54.44 81 THR A O 1
#

Foldseek 3Di:
DVVLVVQPDDPQKAKAKAKEAAQCVPVSVVVQVVSCVSCVVHPGYHYYYDDPVVCVVVDHGDIDMDIDMDGHPPDPDDPPD